Protein AF-A0A9E2UA21-F1 (afdb_monomer_lite)

Secondary structure (DSSP, 8-state):
--TTTSTTGGGS-S------HHHHHH-HHHHHHHHHHHHHHHHHHHH-HHHHHHHHHHTTS-S-HHHHHHHHHHS-GGGGTTS-HHHHHHHHHHHHHHTTS--S-HHHHHHHH---HHHHHHHHHS--

Radius of gyration: 16.32 Å; chains: 1; bounding box: 39×33×39 Å

pLDDT: mean 94.71, std 4.24, range [64.19, 98.44]

Foldseek 3Di:
DQLCPDPPNVQAAPDDDADDPVCCVVCVPVVLVVVLVVLVVLVVLAVCVLVVLVVCCVVPVDVDSPVSSVVSPRHPSVCLLPHDHLVNQQVVQVVCCVVVVDVDHSVVCCVPGDDCPSSVVSSVVDDD

Structure (mmCIF, N/CA/C/O backbone):
data_AF-A0A9E2UA21-F1
#
_entry.id   AF-A0A9E2UA21-F1
#
loop_
_atom_site.group_PDB
_atom_site.id
_atom_site.type_symbol
_atom_site.label_atom_id
_atom_site.label_alt_id
_atom_site.label_comp_id
_atom_site.label_asym_id
_atom_site.label_entity_id
_atom_site.label_seq_id
_atom_site.pdbx_PDB_ins_code
_atom_site.Cartn_x
_atom_site.Cartn_y
_atom_site.Cartn_z
_atom_site.occupancy
_atom_site.B_iso_or_equiv
_atom_site.auth_seq_id
_atom_site.auth_comp_id
_atom_site.auth_asym_id
_atom_site.auth_atom_id
_atom_site.pdbx_PDB_model_num
ATOM 1 N N . VAL A 1 1 ? -6.621 11.916 -14.815 1.00 82.88 1 VAL A N 1
ATOM 2 C CA . VAL A 1 1 ? -5.964 12.047 -13.499 1.00 82.88 1 VAL A CA 1
ATOM 3 C C . VAL A 1 1 ? -5.084 10.830 -13.315 1.00 82.88 1 VAL A C 1
ATOM 5 O O . VAL A 1 1 ? -5.614 9.726 -13.278 1.00 82.88 1 VAL A O 1
ATOM 8 N N . ASN A 1 2 ? -3.770 11.021 -13.283 1.00 86.44 2 ASN A N 1
ATOM 9 C CA . ASN A 1 2 ? -2.816 10.003 -12.867 1.00 86.44 2 ASN A CA 1
ATOM 10 C C . ASN A 1 2 ? -2.616 10.139 -11.354 1.00 86.44 2 ASN A C 1
ATOM 12 O O . ASN A 1 2 ? -1.986 11.084 -10.892 1.00 86.44 2 ASN A O 1
ATOM 16 N N . THR A 1 3 ? -3.135 9.198 -10.568 1.00 87.38 3 THR A N 1
ATOM 17 C CA . THR A 1 3 ? -3.060 9.275 -9.102 1.00 87.38 3 THR A CA 1
ATOM 18 C C . THR A 1 3 ? -1.650 9.079 -8.543 1.00 87.38 3 THR A C 1
ATOM 20 O O . THR A 1 3 ? -1.417 9.433 -7.392 1.00 87.38 3 THR A O 1
ATOM 23 N N . ALA A 1 4 ? -0.716 8.533 -9.328 1.00 86.06 4 ALA A N 1
ATOM 24 C CA . ALA A 1 4 ? 0.679 8.368 -8.929 1.00 86.06 4 ALA A CA 1
ATOM 25 C C . ALA A 1 4 ? 1.515 9.643 -9.152 1.00 86.06 4 ALA A C 1
ATOM 27 O O . ALA A 1 4 ? 2.443 9.902 -8.394 1.00 86.06 4 ALA A O 1
ATOM 28 N N . GLY A 1 5 ? 1.178 10.459 -10.159 1.00 87.81 5 GLY A N 1
ATOM 29 C CA . GLY A 1 5 ? 1.927 11.679 -10.500 1.00 87.81 5 GLY A CA 1
ATOM 30 C C . GLY A 1 5 ? 1.241 12.983 -10.086 1.00 87.81 5 GLY A C 1
ATOM 31 O O . GLY A 1 5 ? 1.885 13.902 -9.570 1.00 87.81 5 GLY A O 1
ATOM 32 N N . ASP A 1 6 ? -0.076 13.065 -10.255 1.00 91.94 6 ASP A N 1
ATOM 33 C CA . ASP A 1 6 ? -0.814 14.318 -10.131 1.00 91.94 6 ASP A CA 1
ATOM 34 C C . ASP A 1 6 ? -1.087 14.668 -8.665 1.00 91.94 6 ASP A C 1
ATOM 36 O O . ASP A 1 6 ? -1.574 13.855 -7.872 1.00 91.94 6 ASP A O 1
ATOM 40 N N . ARG A 1 7 ? -0.851 15.932 -8.303 1.00 92.56 7 ARG A N 1
ATOM 41 C CA . ARG A 1 7 ? -1.314 16.470 -7.020 1.00 92.56 7 ARG A CA 1
ATOM 42 C C . ARG A 1 7 ? -2.843 16.647 -7.032 1.00 92.56 7 ARG A C 1
ATOM 44 O O . ARG A 1 7 ? -3.396 17.023 -8.063 1.00 92.56 7 ARG A O 1
ATOM 51 N N . PRO A 1 8 ? -3.526 16.448 -5.889 1.00 92.88 8 PRO A N 1
ATOM 52 C CA . PRO A 1 8 ? -2.948 16.112 -4.584 1.00 92.88 8 PRO A CA 1
ATOM 53 C C . PRO A 1 8 ? -2.703 14.608 -4.347 1.00 92.88 8 PRO A C 1
ATOM 55 O O . PRO A 1 8 ? -2.115 14.267 -3.330 1.00 92.88 8 PRO A O 1
ATOM 58 N N . TRP A 1 9 ? -3.122 13.711 -5.247 1.00 92.56 9 TRP A N 1
ATOM 59 C CA . TRP A 1 9 ? -3.083 12.252 -5.040 1.00 92.56 9 TRP A CA 1
ATOM 60 C C . TRP A 1 9 ? -1.678 11.674 -4.853 1.00 92.56 9 TRP A C 1
ATOM 62 O O . TRP A 1 9 ? -1.497 10.817 -3.993 1.00 92.56 9 TRP A O 1
ATOM 72 N N . SER A 1 10 ? -0.680 12.193 -5.571 1.00 92.12 10 SER A N 1
ATOM 73 C CA . SER A 1 10 ? 0.716 11.729 -5.518 1.00 92.12 10 SER A CA 1
ATOM 74 C C . SER A 1 10 ? 1.439 11.972 -4.185 1.00 92.12 10 SER A C 1
ATOM 76 O O . SER A 1 10 ? 2.653 11.807 -4.089 1.00 92.12 10 SER A O 1
ATOM 78 N N . GLN A 1 11 ? 0.732 12.432 -3.152 1.00 93.12 11 GLN A N 1
ATOM 79 C CA . GLN A 1 11 ? 1.242 12.574 -1.784 1.00 93.12 11 GLN A CA 1
ATOM 80 C C . GLN A 1 11 ? 0.726 11.477 -0.843 1.00 93.12 11 GLN A C 1
ATOM 82 O O . GLN A 1 11 ? 1.060 11.474 0.339 1.00 93.12 11 GLN A O 1
ATOM 87 N N . TYR A 1 12 ? -0.092 10.556 -1.353 1.00 94.56 12 TYR A N 1
ATOM 88 C CA . TYR A 1 12 ? -0.816 9.573 -0.559 1.00 94.56 12 TYR A CA 1
ATOM 89 C C . TYR A 1 12 ? -0.569 8.161 -1.071 1.00 94.56 12 TYR A C 1
ATOM 91 O O . TYR A 1 12 ? -0.342 7.946 -2.263 1.00 94.56 12 TYR A O 1
ATOM 99 N N . TYR A 1 13 ? -0.643 7.170 -0.180 1.00 93.44 13 TYR A N 1
ATOM 100 C CA . TYR A 1 13 ? -0.497 5.780 -0.606 1.00 93.44 13 TYR A CA 1
ATOM 101 C C . TYR A 1 13 ? -1.616 5.372 -1.569 1.00 93.44 13 TYR A C 1
ATOM 103 O O . TYR A 1 13 ? -2.785 5.696 -1.358 1.00 93.44 13 TYR A O 1
ATOM 111 N N . CYS A 1 14 ? -1.262 4.605 -2.603 1.00 88.75 14 CYS A N 1
ATOM 112 C CA . CYS A 1 14 ? -2.240 4.002 -3.511 1.00 88.75 14 CYS A CA 1
ATOM 113 C C . CYS A 1 14 ? -3.030 2.863 -2.846 1.00 88.75 14 CYS A C 1
ATOM 115 O O . CYS A 1 14 ? -4.195 2.648 -3.171 1.00 88.75 14 CYS A O 1
ATOM 117 N N . CYS A 1 15 ? -2.405 2.152 -1.903 1.00 89.75 15 CYS A N 1
ATOM 118 C CA . CYS A 1 15 ? -2.957 0.984 -1.227 1.00 89.75 15 CYS A CA 1
ATOM 119 C C . CYS A 1 15 ? -2.527 0.964 0.244 1.00 89.75 15 CYS A C 1
ATOM 121 O O . CYS A 1 15 ? -1.402 1.336 0.574 1.00 89.75 15 CYS A O 1
ATOM 123 N N . MET A 1 16 ? -3.399 0.442 1.108 1.00 91.00 16 MET A N 1
ATOM 124 C CA . MET A 1 16 ? -3.127 0.199 2.527 1.00 91.00 16 MET A CA 1
ATOM 125 C C . MET A 1 16 ? -3.337 -1.279 2.861 1.00 91.00 16 MET A C 1
ATOM 127 O O . MET A 1 16 ? -4.196 -1.943 2.280 1.00 91.00 16 MET A O 1
ATOM 131 N N . LEU A 1 17 ? -2.571 -1.802 3.820 1.00 93.06 17 LEU A N 1
ATOM 132 C CA . LEU A 1 17 ? -2.763 -3.160 4.327 1.00 93.06 17 LEU A CA 1
ATOM 133 C C . LEU A 1 17 ? -3.949 -3.208 5.297 1.00 93.06 17 LEU A C 1
ATOM 135 O O . LEU A 1 17 ? -3.906 -2.612 6.371 1.00 93.06 17 LEU A O 1
ATOM 139 N N . GLY A 1 18 ? -4.982 -3.964 4.930 1.00 94.75 18 GLY A N 1
ATOM 140 C CA . GLY A 1 18 ? -6.083 -4.322 5.822 1.00 94.75 18 GLY A CA 1
ATOM 141 C C . GLY A 1 18 ? -5.806 -5.628 6.567 1.00 94.75 18 GLY A C 1
ATOM 142 O O . GLY A 1 18 ? -5.215 -6.558 6.017 1.00 94.75 18 GLY A O 1
ATOM 143 N N . GLY A 1 19 ? -6.262 -5.724 7.816 1.00 94.31 19 GLY A N 1
ATOM 144 C CA . GLY A 1 19 ? -6.159 -6.937 8.627 1.00 94.31 19 GLY A CA 1
ATOM 145 C C . GLY A 1 19 ? -7.408 -7.155 9.472 1.00 94.31 19 GLY A C 1
ATOM 146 O O . GLY A 1 19 ? -8.011 -6.202 9.959 1.00 94.31 19 GLY A O 1
ATOM 147 N N . ASN A 1 20 ? -7.807 -8.416 9.666 1.00 96.38 20 ASN A N 1
ATOM 148 C CA . ASN A 1 20 ? -8.935 -8.726 10.540 1.00 96.38 20 ASN A CA 1
ATOM 149 C C . ASN A 1 20 ? -8.574 -8.373 12.001 1.00 96.38 20 ASN A C 1
ATOM 151 O O . ASN A 1 20 ? -7.587 -8.904 12.520 1.00 96.38 20 ASN A O 1
ATOM 155 N N . PRO A 1 21 ? -9.369 -7.546 12.702 1.00 95.50 21 PRO A N 1
ATOM 156 C CA . PRO A 1 21 ? -9.006 -7.051 14.030 1.00 95.50 21 PRO A CA 1
ATOM 157 C C . PRO A 1 21 ? -8.917 -8.162 15.087 1.00 95.50 21 PRO A C 1
ATOM 159 O O . PRO A 1 21 ? -8.116 -8.068 16.018 1.00 95.50 21 PRO A O 1
ATOM 162 N N . VAL A 1 22 ? -9.693 -9.243 14.946 1.00 97.44 22 VAL A N 1
ATOM 163 C CA . VAL A 1 22 ? -9.606 -10.417 15.830 1.00 97.44 22 VAL A CA 1
ATOM 164 C C . VAL A 1 22 ? -8.276 -11.136 15.620 1.00 97.44 22 VAL A C 1
ATOM 166 O O . VAL A 1 22 ? -7.600 -11.473 16.592 1.00 97.44 22 VAL A O 1
ATOM 169 N N . TYR A 1 23 ? -7.866 -11.323 14.363 1.00 97.38 23 TYR A N 1
ATOM 170 C CA . TYR A 1 23 ? -6.589 -11.955 14.034 1.00 97.38 23 TYR A CA 1
ATOM 171 C C . TYR A 1 23 ? -5.403 -11.122 14.527 1.00 97.38 23 TYR A C 1
ATOM 173 O O . TYR A 1 23 ? -4.520 -11.656 15.196 1.00 97.38 23 TYR A O 1
ATOM 181 N N . VAL A 1 24 ? -5.407 -9.815 14.250 1.00 97.31 24 VAL A N 1
ATOM 182 C CA . VAL A 1 24 ? -4.318 -8.899 14.624 1.00 97.31 24 VAL A CA 1
ATOM 183 C C . VAL A 1 24 ? -4.090 -8.895 16.137 1.00 97.31 24 VAL A C 1
ATOM 185 O O . VAL A 1 24 ? -2.948 -8.988 16.587 1.00 97.31 24 VAL A O 1
ATOM 188 N N . ARG A 1 25 ? -5.169 -8.868 16.933 1.00 96.19 25 ARG A N 1
ATOM 189 C CA . ARG A 1 25 ? -5.081 -8.948 18.400 1.00 96.19 25 ARG A CA 1
ATOM 190 C C . ARG A 1 25 ? -4.587 -10.305 18.893 1.00 96.19 25 ARG A C 1
ATOM 192 O O . ARG A 1 25 ? -3.803 -10.351 19.835 1.00 96.19 25 ARG A O 1
ATOM 199 N N . LYS A 1 26 ? -5.040 -11.401 18.278 1.00 98.44 26 LYS A N 1
ATOM 200 C CA . LYS A 1 26 ? -4.678 -12.764 18.696 1.00 98.44 26 LYS A CA 1
ATOM 201 C C . LYS A 1 26 ? -3.244 -13.141 18.305 1.00 98.44 26 LYS A C 1
ATOM 203 O O . LYS A 1 26 ? -2.595 -13.884 19.034 1.00 98.44 26 LYS A O 1
ATOM 208 N N . TYR A 1 27 ? -2.743 -12.628 17.179 1.00 98.25 27 TYR A N 1
ATOM 209 C CA . TYR A 1 27 ? -1.447 -13.003 16.605 1.00 98.25 27 TYR A CA 1
ATOM 210 C C . TYR A 1 27 ? -0.587 -11.781 16.221 1.00 98.25 27 TYR A C 1
ATOM 212 O O . TYR A 1 27 ? -0.227 -11.610 15.049 1.00 98.25 27 TYR A O 1
ATOM 220 N N . PRO A 1 28 ? -0.189 -10.930 17.186 1.00 97.31 28 PRO A N 1
ATOM 221 C CA . PRO A 1 28 ? 0.527 -9.685 16.898 1.00 97.31 28 PRO A CA 1
ATOM 222 C C . PRO A 1 28 ? 1.918 -9.916 16.283 1.00 97.31 28 PRO A C 1
ATOM 224 O O . PRO A 1 28 ? 2.316 -9.216 15.354 1.00 97.31 28 PRO A O 1
ATOM 227 N N . VAL A 1 29 ? 2.649 -10.946 16.729 1.00 98.00 29 VAL A N 1
ATOM 228 C CA . VAL A 1 29 ? 3.980 -11.274 16.181 1.00 98.00 29 VAL A CA 1
ATOM 229 C C . VAL A 1 29 ? 3.883 -11.748 14.729 1.00 98.00 29 VAL A C 1
ATOM 231 O O . VAL A 1 29 ? 4.675 -11.323 13.886 1.00 98.00 29 VAL A O 1
ATOM 234 N N . ALA A 1 30 ? 2.904 -12.603 14.417 1.00 98.25 30 ALA A N 1
ATOM 235 C CA . ALA A 1 30 ? 2.673 -13.068 13.050 1.00 98.25 30 ALA A CA 1
ATOM 236 C C . ALA A 1 30 ? 2.247 -11.907 12.140 1.00 98.25 30 ALA A C 1
ATOM 238 O O . ALA A 1 30 ? 2.788 -11.760 11.047 1.00 98.25 30 ALA A O 1
ATOM 239 N N . THR A 1 31 ? 1.366 -11.032 12.636 1.00 97.94 31 THR A N 1
ATOM 240 C CA . THR A 1 31 ? 0.933 -9.814 11.937 1.00 97.94 31 THR A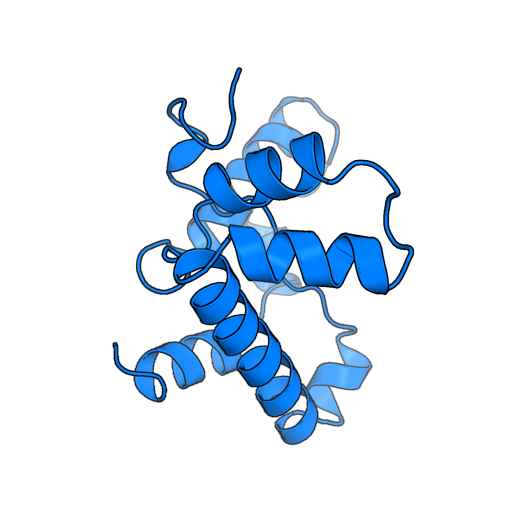 CA 1
ATOM 241 C C . THR A 1 31 ? 2.124 -8.924 11.580 1.00 97.94 31 THR A C 1
ATOM 243 O O . THR A 1 31 ? 2.300 -8.570 10.415 1.00 97.94 31 THR A O 1
ATOM 246 N N . LYS A 1 32 ? 3.007 -8.626 12.545 1.00 98.00 32 LYS A N 1
ATOM 247 C CA . LYS A 1 32 ? 4.213 -7.822 12.294 1.00 98.00 32 LYS A CA 1
ATOM 248 C C . LYS A 1 32 ? 5.149 -8.477 11.278 1.00 98.00 32 LYS A C 1
ATOM 250 O O . LYS A 1 32 ? 5.704 -7.790 10.424 1.00 98.00 32 LYS A O 1
ATOM 255 N N . ARG A 1 33 ? 5.332 -9.801 11.345 1.00 98.12 33 ARG A N 1
ATOM 256 C CA . ARG A 1 33 ? 6.162 -10.548 10.382 1.00 98.12 33 ARG A CA 1
ATOM 257 C C . ARG A 1 33 ? 5.589 -10.485 8.966 1.00 98.12 33 ARG A C 1
ATOM 259 O O . ARG A 1 33 ? 6.357 -10.270 8.032 1.00 98.12 33 ARG A O 1
ATOM 266 N N . ALA A 1 34 ? 4.273 -10.625 8.817 1.00 97.94 34 ALA A N 1
ATOM 267 C CA . ALA A 1 34 ? 3.599 -10.492 7.529 1.00 97.94 34 ALA A CA 1
ATOM 268 C C . ALA A 1 34 ? 3.755 -9.072 6.967 1.00 97.94 34 ALA A C 1
ATOM 270 O O . ALA A 1 34 ? 4.207 -8.912 5.835 1.00 97.94 34 ALA A O 1
ATOM 271 N N . LEU A 1 35 ? 3.491 -8.044 7.782 1.00 97.31 35 LEU A N 1
ATOM 272 C CA . LEU A 1 35 ? 3.680 -6.649 7.382 1.00 97.31 35 LEU A CA 1
ATOM 273 C C . LEU A 1 35 ? 5.132 -6.376 6.958 1.00 97.31 35 LEU A C 1
ATOM 275 O O . LEU A 1 35 ? 5.363 -5.818 5.891 1.00 97.31 35 LEU A O 1
ATOM 279 N N . ARG A 1 36 ? 6.120 -6.847 7.730 1.00 97.56 36 ARG A N 1
ATOM 280 C CA . ARG A 1 36 ? 7.546 -6.743 7.377 1.00 97.56 36 ARG A CA 1
ATOM 281 C C . ARG A 1 36 ? 7.848 -7.367 6.015 1.00 97.56 36 ARG A C 1
ATOM 283 O O . ARG A 1 36 ? 8.623 -6.795 5.255 1.00 97.56 36 ARG A O 1
ATOM 290 N N . ALA A 1 37 ? 7.292 -8.542 5.723 1.00 97.75 37 ALA A N 1
ATOM 291 C CA . ALA A 1 37 ? 7.511 -9.213 4.446 1.00 97.75 37 ALA A CA 1
ATOM 292 C C . ALA A 1 37 ? 6.956 -8.388 3.276 1.00 97.75 37 ALA A C 1
ATOM 294 O O . ALA A 1 37 ? 7.644 -8.246 2.268 1.00 97.75 37 ALA A O 1
ATOM 295 N N . VAL A 1 38 ? 5.770 -7.788 3.435 1.00 96.75 38 VAL A N 1
ATOM 296 C CA . VAL A 1 38 ? 5.191 -6.912 2.407 1.00 96.75 38 VAL A CA 1
ATOM 297 C C . VAL A 1 38 ? 6.045 -5.663 2.192 1.00 96.75 38 VAL A C 1
ATOM 299 O O . VAL A 1 38 ? 6.373 -5.367 1.052 1.00 96.75 38 VAL A O 1
ATOM 302 N N . LEU A 1 39 ? 6.487 -4.984 3.254 1.00 95.81 39 LEU A N 1
ATOM 303 C CA . LEU A 1 39 ? 7.330 -3.782 3.128 1.00 95.81 39 LEU A CA 1
ATOM 304 C C . LEU A 1 39 ? 8.698 -4.073 2.487 1.00 95.81 39 LEU A C 1
ATOM 306 O O . LEU A 1 39 ? 9.236 -3.270 1.734 1.00 95.81 39 LEU A O 1
ATOM 310 N N . LYS A 1 40 ? 9.266 -5.260 2.719 1.00 95.56 40 LYS A N 1
ATOM 311 C CA . LYS A 1 40 ? 10.466 -5.686 1.981 1.00 95.56 40 LYS A CA 1
ATOM 312 C C . LYS A 1 40 ? 10.171 -5.984 0.512 1.00 95.56 40 LYS A C 1
ATOM 314 O O . LYS A 1 40 ? 11.020 -5.750 -0.341 1.00 95.56 40 LYS A O 1
ATOM 319 N N . ALA A 1 41 ? 8.988 -6.514 0.210 1.00 94.62 41 ALA A N 1
ATOM 320 C CA . ALA A 1 41 ? 8.572 -6.737 -1.168 1.00 94.62 41 ALA A CA 1
ATOM 321 C C . ALA A 1 41 ? 8.348 -5.409 -1.909 1.00 94.62 41 ALA A C 1
ATOM 323 O O . ALA A 1 41 ? 8.702 -5.324 -3.079 1.00 94.62 41 ALA A O 1
ATOM 324 N N . THR A 1 42 ? 7.840 -4.366 -1.241 1.00 94.81 42 THR A N 1
ATOM 325 C CA . THR A 1 42 ? 7.738 -3.027 -1.844 1.00 94.81 42 THR A CA 1
ATOM 326 C C . THR A 1 42 ? 9.119 -2.455 -2.162 1.00 94.81 42 THR A C 1
ATOM 328 O O . THR A 1 42 ? 9.322 -1.986 -3.278 1.00 94.81 42 THR A O 1
ATOM 331 N N . ASP A 1 43 ? 10.098 -2.595 -1.258 1.00 94.06 43 ASP A N 1
ATOM 332 C CA . ASP A 1 43 ? 11.489 -2.187 -1.529 1.00 94.06 43 ASP A CA 1
ATOM 333 C C . ASP A 1 43 ? 12.075 -2.941 -2.752 1.00 94.06 43 ASP A C 1
ATOM 335 O O . ASP A 1 43 ? 12.759 -2.351 -3.592 1.00 94.06 43 ASP A O 1
ATOM 339 N N . LEU A 1 44 ? 11.758 -4.235 -2.914 1.00 93.19 44 LEU A N 1
ATOM 340 C CA . LEU A 1 44 ? 12.166 -5.019 -4.089 1.00 93.19 44 LEU A CA 1
ATOM 341 C C . LEU A 1 44 ? 11.507 -4.518 -5.383 1.00 93.19 44 LEU A C 1
ATOM 343 O O . LEU A 1 44 ? 12.191 -4.402 -6.399 1.00 93.19 44 LEU A O 1
ATOM 347 N N . CYS A 1 45 ? 10.203 -4.224 -5.353 1.00 95.38 45 CYS A N 1
ATOM 348 C CA . CYS A 1 45 ? 9.483 -3.679 -6.506 1.00 95.38 45 CYS A CA 1
ATOM 349 C C . CYS A 1 45 ? 10.066 -2.336 -6.953 1.00 95.38 45 CYS A C 1
ATOM 351 O O . CYS A 1 45 ? 10.205 -2.123 -8.151 1.00 95.38 45 CYS A O 1
ATOM 353 N N . ALA A 1 46 ? 10.443 -1.470 -6.007 1.00 94.62 46 ALA A N 1
ATOM 354 C CA . ALA A 1 46 ? 11.079 -0.190 -6.310 1.00 94.62 46 ALA A CA 1
ATOM 355 C C . ALA A 1 46 ? 12.486 -0.352 -6.913 1.00 94.62 46 ALA A C 1
ATOM 357 O O . ALA A 1 46 ? 12.880 0.425 -7.778 1.00 94.62 46 ALA A O 1
ATOM 358 N N . THR A 1 47 ? 13.244 -1.362 -6.473 1.00 95.81 47 THR A N 1
ATOM 359 C CA . THR A 1 47 ? 14.637 -1.563 -6.910 1.00 95.81 47 THR A CA 1
ATOM 360 C C . THR A 1 47 ? 14.739 -2.205 -8.296 1.00 95.81 47 THR A C 1
ATOM 362 O O . THR A 1 47 ? 15.605 -1.833 -9.082 1.00 95.81 47 THR A O 1
ATOM 365 N N . ASP A 1 48 ? 13.875 -3.178 -8.607 1.00 96.75 48 ASP A N 1
ATOM 366 C CA . ASP A 1 48 ? 13.859 -3.861 -9.909 1.00 96.75 48 ASP A CA 1
ATOM 367 C C . ASP A 1 48 ? 12.415 -4.122 -10.390 1.00 96.75 48 ASP A C 1
ATOM 369 O O . ASP A 1 48 ? 11.905 -5.253 -10.306 1.00 96.75 48 ASP A O 1
ATOM 373 N N . PRO A 1 49 ? 11.741 -3.083 -10.926 1.00 97.00 49 PRO A N 1
ATOM 374 C CA . PRO A 1 49 ? 10.386 -3.200 -11.465 1.00 97.00 49 PRO A CA 1
ATOM 375 C C . PRO A 1 49 ? 10.274 -4.253 -12.573 1.00 97.00 49 PRO A C 1
ATOM 377 O O . PRO A 1 49 ? 9.265 -4.949 -12.681 1.00 97.00 49 PRO A O 1
ATOM 380 N N . ALA A 1 50 ? 11.327 -4.432 -13.378 1.00 97.75 50 ALA A N 1
ATOM 381 C CA . ALA A 1 50 ? 11.341 -5.383 -14.484 1.00 97.75 50 ALA A CA 1
ATOM 382 C C . ALA A 1 50 ? 11.330 -6.836 -14.006 1.00 97.75 50 ALA A C 1
ATOM 384 O O . ALA A 1 50 ? 10.592 -7.657 -14.562 1.00 97.75 50 ALA A O 1
ATOM 385 N N . ALA A 1 51 ? 12.109 -7.171 -12.975 1.00 97.25 51 ALA A N 1
ATOM 386 C CA . ALA A 1 51 ? 12.071 -8.500 -12.378 1.00 97.25 51 ALA A CA 1
ATOM 387 C C . ALA A 1 51 ? 10.795 -8.736 -11.570 1.00 97.25 51 ALA A C 1
ATOM 389 O O . ALA A 1 51 ? 10.289 -9.860 -11.564 1.00 97.25 51 ALA A O 1
ATOM 390 N N . ALA A 1 52 ? 10.259 -7.715 -10.899 1.00 97.25 52 ALA A N 1
ATOM 391 C CA . ALA A 1 52 ? 8.951 -7.814 -10.259 1.00 97.25 52 ALA A CA 1
ATOM 392 C C . ALA A 1 52 ? 7.847 -8.100 -11.298 1.00 97.25 52 ALA A C 1
ATOM 394 O O . ALA A 1 52 ? 7.059 -9.024 -11.102 1.00 97.25 52 ALA A O 1
ATOM 395 N N . ALA A 1 53 ? 7.861 -7.419 -12.448 1.00 97.88 53 ALA A N 1
ATOM 396 C CA . ALA A 1 53 ? 6.899 -7.629 -13.530 1.00 97.88 53 ALA A CA 1
ATOM 397 C C . ALA A 1 53 ? 6.994 -9.038 -14.122 1.00 97.88 53 ALA A C 1
ATOM 399 O O . ALA A 1 53 ? 5.972 -9.696 -14.311 1.00 97.88 53 ALA A O 1
ATOM 400 N N . ARG A 1 54 ? 8.217 -9.543 -14.344 1.00 97.88 54 ARG A N 1
ATOM 401 C CA . ARG A 1 54 ? 8.430 -10.924 -14.810 1.00 97.88 54 ARG A CA 1
ATOM 402 C C . ARG A 1 54 ? 7.828 -11.925 -13.829 1.00 97.88 54 ARG A C 1
ATOM 404 O O . ARG A 1 54 ? 7.038 -12.765 -14.234 1.00 97.88 54 ARG A O 1
ATOM 411 N N . ARG A 1 55 ? 8.082 -11.760 -12.524 1.00 96.81 55 ARG A N 1
ATOM 412 C CA . ARG A 1 55 ? 7.507 -12.634 -11.485 1.00 96.81 55 ARG A CA 1
ATOM 413 C C . ARG A 1 55 ? 5.978 -12.625 -11.460 1.00 96.81 55 ARG A C 1
ATOM 415 O O . ARG A 1 55 ? 5.390 -13.650 -11.130 1.00 96.81 55 ARG A O 1
ATOM 422 N N . ILE A 1 56 ? 5.337 -11.496 -11.766 1.00 96.38 56 ILE A N 1
ATOM 423 C CA . ILE A 1 56 ? 3.872 -11.414 -11.869 1.00 96.38 56 ILE A CA 1
ATOM 424 C C . ILE A 1 56 ? 3.373 -12.272 -13.044 1.00 96.38 56 ILE A C 1
ATOM 426 O O . ILE A 1 56 ? 2.418 -13.034 -12.876 1.00 96.38 56 ILE A O 1
ATOM 430 N N . VAL A 1 57 ? 4.035 -12.186 -14.201 1.00 97.69 57 VAL A N 1
ATOM 431 C CA . VAL A 1 57 ? 3.684 -12.959 -15.405 1.00 97.69 57 VAL A CA 1
ATOM 432 C C . VAL A 1 57 ? 3.968 -14.448 -15.222 1.00 97.69 57 VAL A C 1
ATOM 434 O O . VAL A 1 57 ? 3.086 -15.266 -15.469 1.00 97.69 57 VAL A O 1
ATOM 437 N N . ASP A 1 58 ? 5.142 -14.805 -14.701 1.00 98.00 58 ASP A N 1
ATOM 438 C CA . ASP A 1 58 ? 5.557 -16.197 -14.482 1.00 98.00 58 ASP A CA 1
ATOM 439 C C . ASP A 1 58 ? 4.621 -16.939 -13.517 1.00 98.00 58 ASP A C 1
ATOM 441 O O . ASP A 1 58 ? 4.434 -18.150 -13.616 1.00 98.00 58 ASP A O 1
ATOM 445 N N . ARG A 1 59 ? 4.007 -16.214 -12.572 1.00 96.94 59 ARG A N 1
ATOM 446 C CA . ARG A 1 59 ? 3.005 -16.767 -11.648 1.00 96.94 59 ARG A CA 1
ATOM 447 C C . ARG A 1 59 ? 1.580 -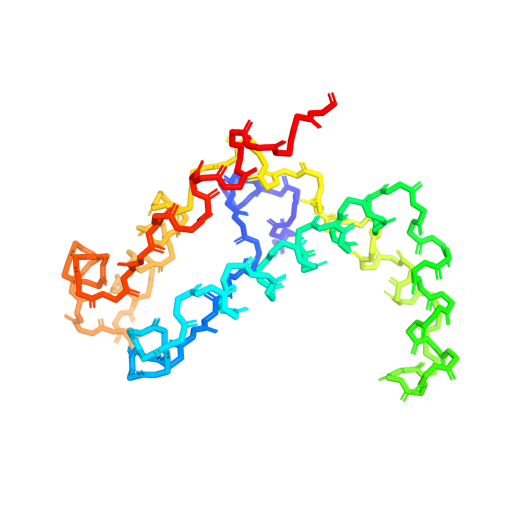16.770 -12.203 1.00 96.94 59 ARG A C 1
ATOM 449 O O . ARG A 1 59 ? 0.668 -17.181 -11.491 1.00 96.94 59 ARG A O 1
ATOM 456 N N . GLY A 1 60 ? 1.376 -16.320 -13.438 1.00 97.56 60 GLY A N 1
ATOM 457 C CA . GLY A 1 60 ? 0.081 -16.350 -14.113 1.00 97.56 60 GLY A CA 1
ATOM 458 C C . GLY A 1 60 ? -0.923 -15.304 -13.625 1.00 97.56 60 GLY A C 1
ATOM 459 O O . GLY A 1 60 ? -2.108 -15.440 -13.914 1.00 97.56 60 GLY A O 1
ATOM 460 N N . PHE A 1 61 ? -0.492 -14.257 -12.908 1.00 96.38 61 PHE A N 1
ATOM 461 C CA . PHE A 1 61 ? -1.406 -13.189 -12.473 1.00 96.38 61 PHE A CA 1
ATOM 462 C C . PHE A 1 61 ? -1.912 -12.342 -13.645 1.00 96.38 61 PHE A C 1
ATOM 464 O O . PHE A 1 61 ? -3.027 -11.828 -13.611 1.00 96.38 61 PHE A O 1
ATOM 471 N N . THR A 1 62 ? -1.091 -12.180 -14.681 1.00 96.81 62 THR A N 1
ATOM 472 C CA . THR A 1 62 ? -1.473 -11.546 -15.944 1.00 96.81 62 THR A CA 1
ATOM 473 C C . THR A 1 62 ? -0.540 -12.019 -17.058 1.00 96.81 62 THR A C 1
ATOM 475 O O . THR A 1 62 ? 0.646 -12.218 -16.801 1.00 96.81 62 THR A O 1
ATOM 478 N N . PRO A 1 63 ? -1.019 -12.167 -18.305 1.00 97.00 63 PRO A N 1
ATOM 479 C CA . PRO A 1 63 ? -0.147 -12.414 -19.452 1.00 97.00 63 PRO A CA 1
ATOM 480 C C . PRO A 1 63 ? 0.541 -11.136 -19.976 1.00 97.00 63 PRO A C 1
ATOM 482 O O . PRO A 1 63 ? 1.392 -11.212 -20.858 1.00 97.00 63 PRO A O 1
ATOM 485 N N . ARG A 1 64 ? 0.165 -9.945 -19.482 1.00 97.81 64 ARG A N 1
ATOM 486 C CA . ARG A 1 64 ? 0.605 -8.639 -20.009 1.00 97.81 64 ARG A CA 1
ATOM 487 C C . ARG A 1 64 ? 1.830 -8.103 -19.270 1.00 97.81 64 ARG A C 1
ATOM 489 O O . ARG A 1 64 ? 1.700 -7.333 -18.318 1.00 97.81 64 ARG A O 1
ATOM 496 N N . TYR A 1 65 ? 3.019 -8.503 -19.723 1.00 98.00 65 TYR A N 1
ATOM 497 C CA . TYR A 1 65 ? 4.290 -8.023 -19.166 1.00 98.00 65 TYR A CA 1
ATOM 498 C C . TYR A 1 65 ? 4.448 -6.502 -19.266 1.00 98.00 65 TYR A C 1
ATOM 500 O O . TYR A 1 65 ? 4.876 -5.865 -18.309 1.00 98.00 65 TYR A O 1
ATOM 508 N N . ASP A 1 66 ? 4.070 -5.927 -20.405 1.00 97.88 66 ASP A N 1
ATOM 509 C CA . ASP A 1 66 ? 4.145 -4.496 -20.689 1.00 97.88 66 ASP A CA 1
ATOM 510 C C . ASP A 1 66 ? 3.374 -3.666 -19.654 1.00 97.88 66 ASP A C 1
ATOM 512 O O . ASP A 1 66 ? 3.931 -2.748 -19.053 1.00 97.88 66 ASP A O 1
ATOM 516 N N . TYR A 1 67 ? 2.131 -4.051 -19.358 1.00 96.44 67 TYR A N 1
ATOM 517 C CA . TYR A 1 67 ? 1.321 -3.372 -18.345 1.00 96.44 67 TYR A CA 1
ATOM 518 C C . TYR A 1 67 ? 1.781 -3.647 -16.914 1.00 96.44 67 TYR A C 1
ATOM 520 O O . TYR A 1 67 ? 1.707 -2.751 -16.070 1.00 96.44 67 TYR A O 1
ATOM 528 N N . ALA A 1 68 ? 2.285 -4.850 -16.624 1.00 96.81 68 ALA A N 1
ATOM 529 C CA . ALA A 1 68 ? 2.866 -5.144 -15.317 1.00 96.81 68 ALA A CA 1
ATOM 530 C C . ALA A 1 68 ? 4.104 -4.273 -15.054 1.00 96.81 68 ALA A C 1
ATOM 532 O O . ALA A 1 68 ? 4.224 -3.686 -13.979 1.00 96.81 68 ALA A O 1
ATOM 533 N N . LEU A 1 69 ? 4.988 -4.143 -16.048 1.00 97.62 69 LEU A N 1
ATOM 534 C CA . LEU A 1 69 ? 6.173 -3.296 -15.969 1.00 97.62 69 LEU A CA 1
ATOM 535 C C . LEU A 1 69 ? 5.795 -1.827 -15.817 1.00 97.62 69 LEU A C 1
ATOM 537 O O . LEU A 1 69 ? 6.328 -1.168 -14.926 1.00 97.62 69 LEU A O 1
ATOM 541 N N . GLN A 1 70 ? 4.862 -1.330 -16.632 1.00 95.00 70 GLN A N 1
ATOM 542 C CA . GLN A 1 70 ? 4.384 0.045 -16.520 1.00 95.00 70 GLN A CA 1
ATOM 543 C C . GLN A 1 70 ? 3.875 0.327 -15.102 1.00 95.00 70 GLN A C 1
ATOM 545 O O . GLN A 1 70 ? 4.353 1.245 -14.444 1.00 95.00 70 GLN A O 1
ATOM 550 N N . THR A 1 71 ? 2.982 -0.524 -14.592 1.00 92.69 71 THR A N 1
ATOM 551 C CA . THR A 1 71 ? 2.405 -0.370 -13.248 1.00 92.69 71 THR A CA 1
ATOM 552 C C . THR A 1 71 ? 3.484 -0.346 -12.167 1.00 92.69 71 THR A C 1
ATOM 554 O O . THR A 1 71 ? 3.496 0.542 -11.320 1.00 92.69 71 THR A O 1
ATOM 557 N N . LEU A 1 72 ? 4.415 -1.302 -12.196 1.00 94.56 72 LEU A N 1
ATOM 558 C CA . LEU A 1 72 ? 5.480 -1.396 -11.195 1.00 94.56 72 LEU A CA 1
ATOM 559 C C . LEU A 1 72 ? 6.503 -0.257 -11.290 1.00 94.56 72 LEU A C 1
ATOM 561 O O . LEU A 1 72 ? 7.174 0.020 -10.301 1.00 94.56 72 LEU A O 1
ATOM 565 N N . SER A 1 73 ? 6.616 0.387 -12.453 1.00 93.75 73 SER A N 1
ATOM 566 C CA . SER A 1 73 ? 7.489 1.548 -12.661 1.00 93.75 73 SER A CA 1
ATOM 567 C C . SER A 1 73 ? 6.834 2.859 -12.222 1.00 93.75 73 SER A C 1
ATOM 569 O O . SER A 1 73 ? 7.527 3.778 -11.799 1.00 93.75 73 SER A O 1
ATOM 571 N N . GLU A 1 74 ? 5.509 2.963 -12.337 1.00 91.31 74 GLU A N 1
ATOM 572 C CA . GLU A 1 74 ? 4.766 4.185 -12.013 1.00 91.31 74 GLU A CA 1
ATOM 573 C C . GLU A 1 74 ? 4.340 4.253 -10.538 1.00 91.31 74 GLU A C 1
ATOM 575 O O . GLU A 1 74 ? 4.253 5.341 -9.967 1.00 91.31 74 GLU A O 1
ATOM 580 N N . VAL A 1 75 ? 4.079 3.111 -9.891 1.00 90.38 75 VAL A N 1
ATOM 581 C CA . VAL A 1 75 ? 3.701 3.074 -8.471 1.00 90.38 75 VAL A CA 1
ATOM 582 C C . VAL A 1 75 ? 4.911 3.377 -7.585 1.00 90.38 75 VAL A C 1
ATOM 584 O O . VAL A 1 75 ? 5.926 2.686 -7.626 1.00 90.38 75 VAL A O 1
ATOM 587 N N . SER A 1 76 ? 4.776 4.372 -6.707 1.00 90.50 76 SER A N 1
ATOM 588 C CA . SER A 1 76 ? 5.843 4.822 -5.803 1.00 90.50 76 SER A CA 1
ATOM 589 C C . SER A 1 76 ? 6.018 3.894 -4.585 1.00 90.50 76 SER A C 1
ATOM 591 O O . SER A 1 76 ? 5.679 4.235 -3.450 1.00 90.50 76 SER A O 1
ATOM 593 N N . TYR A 1 77 ? 6.518 2.677 -4.821 1.00 91.56 77 TYR A N 1
ATOM 594 C CA . TYR A 1 77 ? 6.731 1.654 -3.786 1.00 91.56 77 TYR A CA 1
ATOM 595 C C . TYR A 1 77 ? 7.801 2.019 -2.743 1.00 91.56 77 TYR A C 1
ATOM 597 O O . TYR A 1 77 ? 7.793 1.464 -1.644 1.00 91.56 77 TYR A O 1
ATOM 605 N N . ASP A 1 78 ? 8.695 2.954 -3.059 1.00 89.06 78 ASP A N 1
ATOM 606 C CA . ASP A 1 78 ? 9.759 3.450 -2.180 1.00 89.06 78 ASP A CA 1
ATOM 607 C C . ASP A 1 78 ? 9.244 4.410 -1.091 1.00 89.06 78 ASP A C 1
ATOM 609 O O . ASP A 1 78 ? 9.911 4.609 -0.080 1.00 89.06 78 ASP A O 1
ATOM 613 N N . LYS A 1 79 ? 8.023 4.945 -1.235 1.00 91.75 79 LYS A N 1
ATOM 614 C CA . LYS A 1 79 ? 7.481 6.026 -0.385 1.00 91.75 79 LYS A CA 1
ATOM 615 C C . LYS A 1 79 ? 6.876 5.586 0.938 1.00 91.75 79 LYS A C 1
ATOM 617 O O . LYS A 1 79 ? 6.380 6.413 1.710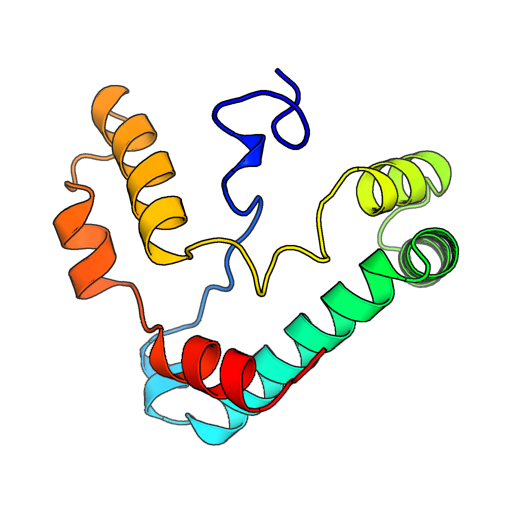 1.00 91.75 79 LYS A O 1
ATOM 622 N N . TRP A 1 80 ? 6.898 4.290 1.249 1.00 92.25 80 TRP A N 1
ATOM 623 C CA . TRP A 1 80 ? 6.302 3.779 2.487 1.00 92.25 80 TRP A CA 1
ATOM 624 C C . TRP A 1 80 ? 6.971 4.329 3.751 1.00 92.25 80 TRP A C 1
ATOM 626 O O . TRP A 1 80 ? 6.324 4.377 4.794 1.00 92.25 80 TRP A O 1
ATOM 636 N N . ARG A 1 81 ? 8.214 4.820 3.673 1.00 91.38 81 ARG A N 1
ATOM 637 C CA . ARG A 1 81 ? 8.880 5.505 4.790 1.00 91.38 81 ARG A CA 1
ATOM 638 C C . ARG A 1 81 ? 8.481 6.980 4.881 1.00 91.38 81 ARG A C 1
ATOM 640 O O . ARG A 1 81 ? 8.204 7.436 5.992 1.00 91.38 81 ARG A O 1
ATOM 647 N N . GLU A 1 82 ? 8.380 7.671 3.747 1.00 91.62 82 GLU A N 1
ATOM 648 C CA . GLU A 1 82 ? 8.107 9.113 3.680 1.00 91.62 82 GLU A CA 1
ATOM 649 C C . GLU A 1 82 ? 6.660 9.522 3.977 1.00 91.62 82 GLU A C 1
ATOM 651 O O . GLU A 1 82 ? 6.458 10.467 4.736 1.00 91.62 82 GLU A O 1
ATOM 656 N N . TYR A 1 83 ? 5.654 8.863 3.393 1.00 93.38 83 TYR A N 1
ATOM 657 C CA . TYR A 1 83 ? 4.275 9.340 3.553 1.00 93.38 83 TYR A CA 1
ATOM 658 C C . TYR A 1 83 ? 3.696 9.048 4.949 1.00 93.38 83 TYR A C 1
ATOM 660 O O . TYR A 1 83 ? 4.144 8.157 5.689 1.00 93.38 83 TYR A O 1
ATOM 668 N N . ASP A 1 84 ? 2.660 9.816 5.290 1.00 95.06 84 ASP A N 1
ATOM 669 C CA . ASP A 1 84 ? 1.855 9.631 6.492 1.00 95.06 84 ASP A CA 1
ATOM 670 C C . ASP A 1 84 ? 0.650 8.710 6.185 1.00 95.06 84 ASP A C 1
ATOM 672 O O . ASP A 1 84 ? -0.214 9.052 5.361 1.00 95.06 84 ASP A O 1
ATOM 676 N N . PRO A 1 85 ? 0.567 7.522 6.816 1.00 95.12 85 PRO A N 1
ATOM 677 C CA . PRO A 1 85 ? -0.546 6.603 6.600 1.00 95.12 85 PRO A CA 1
ATOM 678 C C . PRO A 1 85 ? -1.871 7.129 7.160 1.00 95.12 85 PRO A C 1
ATOM 680 O O . PRO A 1 85 ? -2.928 6.841 6.597 1.00 95.12 85 PRO A O 1
ATOM 683 N N . GLU A 1 86 ? -1.841 7.911 8.238 1.00 96.06 86 GLU A N 1
ATOM 684 C CA . GLU A 1 86 ? -3.044 8.494 8.816 1.00 96.06 86 GLU A CA 1
ATOM 685 C C . GLU A 1 86 ? -3.578 9.621 7.933 1.00 96.06 86 GLU A C 1
ATOM 687 O O . GLU A 1 86 ? -4.784 9.681 7.680 1.00 96.06 86 GLU A O 1
ATOM 692 N N . ASP A 1 87 ? -2.691 10.469 7.402 1.00 96.38 87 ASP A N 1
ATOM 693 C CA . ASP A 1 87 ? -3.116 11.516 6.471 1.00 96.38 87 ASP A CA 1
ATOM 694 C C . ASP A 1 87 ? -3.657 10.935 5.161 1.00 96.38 87 ASP A C 1
ATOM 696 O O . ASP A 1 87 ? -4.662 11.416 4.639 1.00 96.38 87 ASP A O 1
ATOM 700 N N . THR A 1 88 ? -3.095 9.814 4.695 1.00 95.56 88 THR A N 1
ATOM 701 C CA . THR A 1 88 ? -3.672 9.037 3.586 1.00 95.56 88 THR A CA 1
ATOM 702 C C . THR A 1 88 ? -5.105 8.596 3.883 1.00 95.56 88 THR A C 1
ATOM 704 O O . THR A 1 88 ? -6.005 8.817 3.066 1.00 95.56 88 THR A O 1
ATOM 707 N N . MET A 1 89 ? -5.353 8.009 5.059 1.00 96.56 89 MET A N 1
ATOM 708 C CA . MET A 1 89 ? -6.705 7.597 5.451 1.00 96.56 89 MET A CA 1
ATOM 709 C C . MET A 1 89 ? -7.660 8.792 5.525 1.00 96.56 89 MET A C 1
ATOM 711 O O . MET A 1 89 ? -8.789 8.705 5.041 1.00 96.56 89 MET A O 1
ATOM 715 N N . ARG A 1 90 ? -7.205 9.925 6.073 1.00 96.75 90 ARG A N 1
ATOM 716 C CA . ARG A 1 90 ? -7.984 11.167 6.160 1.00 96.75 90 ARG A CA 1
ATOM 717 C C . ARG A 1 90 ? -8.353 11.700 4.778 1.00 96.75 90 ARG A C 1
ATOM 719 O O . ARG A 1 90 ? -9.521 12.004 4.537 1.00 96.75 90 ARG A O 1
ATOM 726 N N . PHE A 1 91 ? -7.381 11.777 3.872 1.00 96.38 91 PHE A N 1
ATOM 727 C CA . PHE A 1 91 ? -7.536 12.315 2.524 1.00 96.38 91 PHE A CA 1
ATOM 728 C C . PHE A 1 91 ? -8.609 11.584 1.712 1.00 96.38 91 PHE A C 1
ATOM 730 O O . PHE A 1 91 ? -9.467 12.233 1.099 1.00 96.38 91 PHE A O 1
ATOM 737 N N . TYR A 1 92 ? -8.570 10.247 1.713 1.00 95.62 92 TYR A N 1
ATOM 738 C CA . TYR A 1 92 ? -9.533 9.430 0.975 1.00 95.62 92 TYR A CA 1
ATOM 739 C C . TYR A 1 92 ? -10.885 9.355 1.683 1.00 95.62 92 TYR A C 1
ATOM 741 O O . TYR A 1 92 ? -11.914 9.480 1.019 1.00 95.62 92 TYR A O 1
ATOM 749 N N . ALA A 1 93 ? -10.913 9.226 3.014 1.00 96.56 93 ALA A N 1
ATOM 750 C CA . ALA A 1 93 ? -12.170 9.220 3.758 1.00 96.56 93 ALA A CA 1
ATOM 751 C C . ALA A 1 93 ? -12.953 10.527 3.567 1.00 96.56 93 ALA A C 1
ATOM 753 O O . ALA A 1 93 ? -14.166 10.479 3.386 1.00 96.56 93 ALA A O 1
ATOM 754 N N . LEU A 1 94 ? -12.277 11.682 3.538 1.00 96.81 94 LEU A N 1
ATOM 755 C CA . LEU A 1 94 ? -12.933 12.969 3.301 1.00 96.81 94 LEU A CA 1
ATOM 756 C C . LEU A 1 94 ? -13.608 13.013 1.923 1.00 96.81 94 LEU A C 1
ATOM 758 O O . LEU A 1 94 ? -14.785 13.331 1.827 1.00 96.81 94 LEU A O 1
ATOM 762 N N . ARG A 1 95 ? -12.911 12.590 0.863 1.00 95.50 95 ARG A N 1
ATOM 763 C CA . ARG A 1 95 ? -13.467 12.547 -0.505 1.00 95.50 95 ARG A CA 1
ATOM 764 C C . ARG A 1 95 ? -14.669 11.615 -0.626 1.00 95.50 95 ARG A C 1
ATOM 766 O O . ARG A 1 95 ? -15.644 11.940 -1.301 1.00 95.50 95 ARG A O 1
ATOM 773 N N . LEU A 1 96 ? -14.607 10.454 0.023 1.00 96.50 96 LEU A N 1
ATOM 774 C CA . LEU A 1 96 ? -15.726 9.513 0.051 1.00 96.50 96 LEU A CA 1
ATOM 775 C C . LEU A 1 96 ? -16.915 10.077 0.842 1.00 96.50 96 LEU A C 1
ATOM 777 O O . LEU A 1 96 ? -18.062 9.852 0.466 1.00 96.50 96 LEU A O 1
ATOM 781 N N . HIS A 1 97 ? -16.657 10.811 1.923 1.00 97.31 97 HIS A N 1
ATOM 782 C CA . HIS A 1 97 ? -17.700 11.439 2.728 1.00 97.31 97 HIS A CA 1
ATOM 783 C C . HIS A 1 97 ? -18.375 12.596 1.979 1.00 97.31 97 HIS A C 1
ATOM 785 O O . HIS A 1 97 ? -19.599 12.643 1.896 1.00 97.31 97 HIS A O 1
ATOM 791 N N . ASP A 1 98 ? -17.591 13.480 1.359 1.00 96.75 98 ASP A N 1
ATOM 792 C CA . ASP A 1 98 ? -18.089 14.670 0.653 1.00 96.75 98 ASP A CA 1
ATOM 793 C C . ASP A 1 98 ? -18.920 14.321 -0.588 1.00 96.75 98 ASP A C 1
ATOM 795 O O . ASP A 1 98 ? -19.824 15.058 -0.972 1.00 96.75 98 ASP A O 1
ATOM 799 N N . THR A 1 99 ? -18.647 13.167 -1.200 1.00 97.12 99 THR A N 1
ATOM 800 C CA . THR A 1 99 ? -19.446 12.626 -2.311 1.00 97.12 99 THR A CA 1
ATOM 801 C C . THR A 1 99 ? -20.664 11.822 -1.849 1.00 97.12 99 THR A C 1
ATOM 803 O O . THR A 1 99 ? -21.448 11.367 -2.679 1.00 97.12 99 THR A O 1
ATOM 806 N N . GLY A 1 100 ? -20.842 11.624 -0.539 1.00 97.19 100 GLY A N 1
ATOM 807 C CA . GLY A 1 100 ? -21.934 10.836 0.035 1.00 97.19 100 GLY A CA 1
ATOM 808 C C . GLY A 1 100 ? -21.775 9.317 -0.104 1.00 97.19 100 GLY A C 1
ATOM 809 O O . GLY A 1 100 ? -22.701 8.583 0.242 1.00 97.19 100 GLY A O 1
ATOM 810 N N . LEU A 1 101 ? -20.618 8.824 -0.568 1.00 97.94 101 LEU A N 1
ATOM 811 C CA . LEU A 1 101 ? -20.325 7.386 -0.654 1.00 97.94 101 LEU A CA 1
ATOM 812 C C . LEU A 1 101 ? -20.218 6.733 0.729 1.0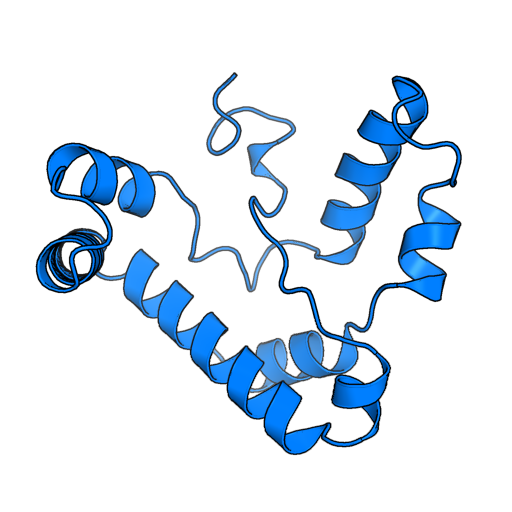0 97.94 101 LEU A C 1
ATOM 814 O O . LEU A 1 101 ? -20.532 5.553 0.883 1.00 97.94 101 LEU A O 1
ATOM 818 N N . ILE A 1 102 ? -19.807 7.496 1.745 1.00 96.94 102 ILE A N 1
ATOM 819 C CA . ILE A 1 102 ? -19.833 7.075 3.148 1.00 96.94 102 ILE A CA 1
ATOM 820 C C . ILE A 1 102 ? -20.502 8.138 4.019 1.00 96.94 102 ILE A C 1
ATOM 822 O O . ILE A 1 102 ? -20.379 9.333 3.776 1.00 96.94 102 ILE A O 1
ATOM 826 N N . LYS A 1 103 ? -21.181 7.692 5.080 1.00 96.69 103 LYS A N 1
ATOM 827 C CA . LYS A 1 103 ? -21.782 8.576 6.098 1.00 96.69 103 LYS A CA 1
ATOM 828 C C . LYS A 1 103 ? -20.859 8.825 7.291 1.00 96.69 103 LYS A C 1
ATOM 830 O O . LYS A 1 103 ? -21.093 9.725 8.088 1.00 96.69 103 LYS A O 1
ATOM 835 N N . THR A 1 104 ? -19.853 7.973 7.464 1.00 96.69 104 THR A N 1
ATOM 836 C CA . THR A 1 104 ? -18.943 8.026 8.607 1.00 96.69 104 THR A CA 1
ATOM 837 C C . THR A 1 104 ? -17.897 9.109 8.387 1.00 96.69 104 THR A C 1
ATOM 839 O O . THR A 1 104 ? -17.238 9.126 7.350 1.00 96.69 104 THR A O 1
ATOM 842 N N . ILE A 1 105 ? -17.706 9.977 9.381 1.00 95.38 105 ILE A N 1
ATOM 843 C CA . ILE A 1 105 ? -16.691 11.032 9.317 1.00 95.38 105 ILE A CA 1
ATOM 844 C C . ILE A 1 105 ? -15.258 10.456 9.374 1.00 95.38 105 ILE A C 1
ATOM 846 O O . ILE A 1 105 ? -15.030 9.455 10.067 1.00 95.38 105 ILE A O 1
ATOM 850 N N . PRO A 1 106 ? -14.268 11.095 8.717 1.00 94.44 106 PRO A N 1
ATOM 851 C CA . PRO A 1 106 ? -12.894 10.586 8.632 1.00 94.44 106 PRO A CA 1
ATOM 852 C C . PRO A 1 106 ? -12.231 10.290 9.982 1.00 94.44 106 PRO A C 1
ATOM 854 O O . PRO A 1 106 ? -11.572 9.264 10.144 1.00 94.44 106 PRO A O 1
ATOM 857 N N . THR A 1 107 ? -12.435 11.156 10.976 1.00 95.75 107 THR A N 1
ATOM 858 C CA . THR A 1 107 ? -11.842 11.012 12.316 1.00 95.75 107 THR A CA 1
ATOM 859 C C . THR A 1 107 ? -12.307 9.743 13.024 1.00 95.75 107 THR A C 1
ATOM 861 O O . THR A 1 107 ? -11.498 9.070 13.658 1.00 95.75 107 THR A O 1
ATOM 864 N N . LYS A 1 108 ? -13.583 9.366 12.865 1.00 97.06 108 LYS A N 1
ATOM 865 C CA . LYS A 1 108 ? -14.127 8.126 13.431 1.00 97.06 108 LYS A CA 1
ATOM 866 C C . LYS A 1 108 ? -13.528 6.890 12.758 1.00 97.06 108 LYS A C 1
ATOM 868 O O . LYS A 1 108 ? -13.156 5.946 13.446 1.00 97.06 108 LYS A O 1
ATOM 873 N N . ILE A 1 109 ? -13.375 6.912 11.429 1.00 95.44 109 ILE A N 1
ATOM 874 C CA . ILE A 1 109 ? -12.732 5.813 10.687 1.00 95.44 109 ILE A CA 1
ATOM 875 C C . ILE A 1 109 ? -11.316 5.584 11.205 1.00 95.44 109 ILE A C 1
ATOM 877 O O . ILE A 1 109 ? -10.970 4.451 11.533 1.00 95.44 109 ILE A O 1
ATOM 881 N N . ILE A 1 110 ? -10.527 6.654 11.313 1.00 96.25 110 ILE A N 1
ATOM 882 C CA . ILE A 1 110 ? -9.140 6.584 11.778 1.00 96.25 110 ILE A CA 1
ATOM 883 C C . ILE A 1 110 ? -9.081 6.033 13.205 1.00 96.25 110 ILE A C 1
ATOM 885 O O . ILE A 1 110 ? -8.377 5.055 13.446 1.00 96.25 110 ILE A O 1
ATOM 889 N N . ALA A 1 111 ? -9.862 6.598 14.128 1.00 96.06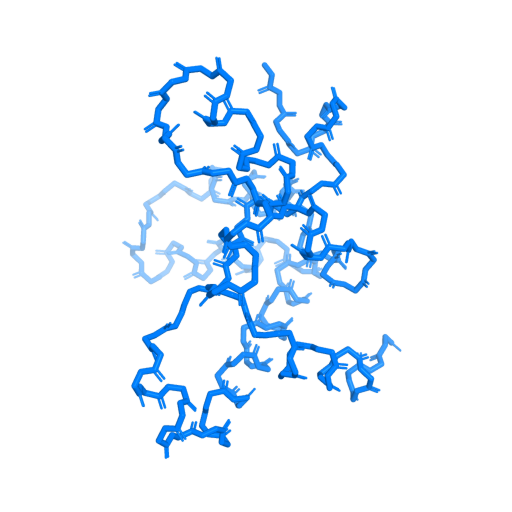 111 ALA A N 1
ATOM 890 C CA . ALA A 1 111 ? -9.832 6.206 15.535 1.00 96.06 111 ALA A CA 1
ATOM 891 C C . ALA A 1 111 ? -10.221 4.735 15.770 1.00 96.06 111 ALA A C 1
ATOM 893 O O . ALA A 1 111 ? -9.652 4.081 16.639 1.00 96.06 111 ALA A O 1
ATOM 894 N N . GLU A 1 112 ? -11.184 4.208 15.009 1.00 95.19 112 GLU A N 1
ATOM 895 C CA . GLU A 1 112 ? -11.745 2.873 15.258 1.00 95.19 112 GLU A CA 1
ATOM 896 C C . GLU A 1 112 ? -11.126 1.768 14.388 1.00 95.19 112 GLU A C 1
ATOM 898 O O . GLU A 1 112 ? -11.203 0.594 14.751 1.00 95.19 112 GLU A O 1
ATOM 903 N N . ASN A 1 113 ? -10.529 2.110 13.238 1.00 94.25 113 ASN A N 1
ATOM 904 C CA . ASN A 1 113 ? -10.163 1.127 12.207 1.00 94.25 113 ASN A CA 1
ATOM 905 C C . ASN A 1 113 ? -8.691 1.178 11.780 1.00 94.25 113 ASN A C 1
ATOM 907 O O . ASN A 1 113 ? -8.325 0.528 10.800 1.00 94.25 113 ASN A O 1
ATOM 911 N N . THR A 1 114 ? -7.839 1.918 12.491 1.00 95.38 114 THR A N 1
ATOM 912 C CA . THR A 1 114 ? -6.400 1.964 12.199 1.00 95.38 114 THR A CA 1
ATOM 913 C C . THR A 1 114 ? -5.564 1.485 13.383 1.00 95.38 114 THR A C 1
ATOM 915 O O . THR A 1 114 ? -5.917 1.680 14.544 1.00 95.38 114 THR A O 1
ATOM 918 N N . ASP A 1 115 ? -4.451 0.810 13.087 1.00 95.12 115 ASP A N 1
ATOM 919 C CA . ASP A 1 115 ? -3.461 0.377 14.076 1.00 95.12 115 ASP A CA 1
ATOM 920 C C . ASP A 1 115 ? -2.053 0.564 13.502 1.00 95.12 115 ASP A C 1
ATOM 922 O O . ASP A 1 115 ? -1.524 -0.280 12.774 1.00 95.12 115 ASP A O 1
ATOM 926 N N . TRP A 1 116 ? -1.438 1.699 13.833 1.00 95.38 116 TRP A N 1
ATOM 927 C CA . TRP A 1 116 ? -0.128 2.078 13.303 1.00 95.38 116 TRP A CA 1
ATOM 928 C C . TRP A 1 116 ? 1.054 1.496 14.080 1.00 95.38 116 TRP A C 1
ATOM 930 O O . TRP A 1 116 ? 2.200 1.712 13.682 1.00 95.38 116 TRP A O 1
ATOM 940 N N . ARG A 1 117 ? 0.826 0.743 15.168 1.00 95.31 117 ARG A N 1
ATOM 941 C CA . ARG A 1 117 ? 1.907 0.265 16.052 1.00 95.31 117 ARG A CA 1
ATOM 942 C C . ARG A 1 117 ? 2.936 -0.565 15.289 1.00 95.31 117 ARG A C 1
ATOM 944 O O . ARG A 1 117 ? 4.122 -0.243 15.304 1.00 95.31 117 ARG A O 1
ATOM 951 N N . PHE A 1 118 ? 2.472 -1.575 14.552 1.00 96.62 118 PHE A N 1
ATOM 952 C CA . PHE A 1 118 ? 3.344 -2.470 13.786 1.00 96.62 118 PHE A CA 1
ATOM 953 C C . PHE A 1 118 ? 4.105 -1.735 12.682 1.00 96.62 118 PHE A C 1
ATOM 955 O O . PHE A 1 118 ? 5.295 -1.976 12.485 1.00 96.62 118 PHE A O 1
ATOM 962 N N . PHE A 1 119 ? 3.426 -0.834 11.972 1.00 95.69 119 PHE A N 1
ATOM 963 C CA . PHE A 1 119 ? 4.015 -0.070 10.877 1.00 95.69 119 PHE A CA 1
ATOM 964 C C . PHE A 1 119 ? 5.093 0.895 11.383 1.00 95.69 119 PHE A C 1
ATOM 966 O O . PHE A 1 119 ? 6.210 0.896 10.870 1.00 95.69 119 PHE A O 1
ATOM 973 N N . ASN A 1 120 ? 4.805 1.633 12.457 1.00 95.25 120 ASN A N 1
ATOM 974 C CA . ASN A 1 120 ? 5.746 2.569 13.070 1.00 95.25 120 ASN A CA 1
ATOM 975 C C . ASN A 1 120 ? 6.952 1.856 13.694 1.00 95.25 120 ASN A C 1
ATOM 977 O O . ASN A 1 120 ? 8.076 2.345 13.599 1.00 95.25 120 ASN A O 1
ATOM 981 N N . GLU A 1 121 ? 6.754 0.687 14.307 1.00 96.00 121 GLU A N 1
ATOM 982 C CA . GLU A 1 121 ? 7.865 -0.155 14.758 1.00 96.00 121 GLU A CA 1
ATOM 983 C C . GLU A 1 121 ? 8.754 -0.591 13.592 1.00 96.00 121 GLU A C 1
ATOM 985 O O . GLU A 1 121 ? 9.975 -0.473 13.676 1.00 96.00 121 GLU A O 1
ATOM 990 N N . LEU A 1 122 ? 8.160 -1.041 12.484 1.00 96.75 122 LEU A N 1
ATOM 991 C CA . LEU A 1 122 ? 8.915 -1.484 11.315 1.00 96.75 122 LEU A CA 1
ATOM 992 C C . LEU A 1 122 ? 9.636 -0.341 10.597 1.00 96.75 122 LEU A C 1
ATOM 994 O O . LEU A 1 122 ? 10.764 -0.560 10.165 1.00 96.75 122 LEU A O 1
ATOM 998 N N . LYS A 1 123 ? 9.063 0.870 10.534 1.00 93.75 123 LYS A N 1
ATOM 999 C CA . LYS A 1 123 ? 9.771 2.071 10.047 1.00 93.75 123 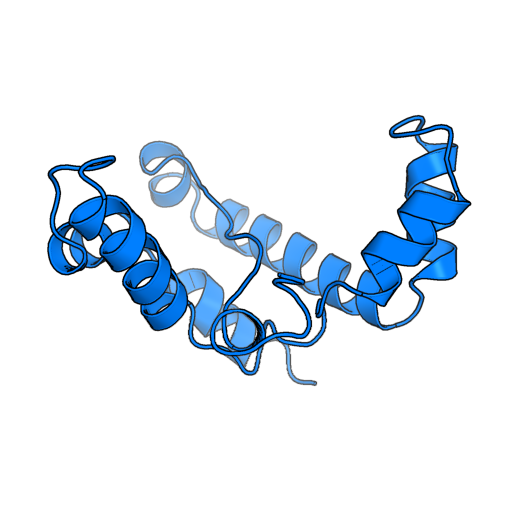LYS A CA 1
ATOM 1000 C C . LYS A 1 123 ? 11.072 2.317 10.823 1.00 93.75 123 LYS A C 1
ATOM 1002 O O . LYS A 1 123 ? 12.076 2.684 10.227 1.00 93.75 123 LYS A O 1
ATOM 1007 N N . ARG A 1 124 ? 11.075 2.088 12.144 1.00 93.81 124 ARG A N 1
ATOM 1008 C CA . ARG A 1 124 ? 12.277 2.242 12.988 1.00 93.81 124 ARG A CA 1
ATOM 1009 C C . ARG A 1 124 ? 13.282 1.101 12.815 1.00 93.81 124 ARG A C 1
ATOM 1011 O O . ARG A 1 124 ? 14.485 1.336 12.878 1.00 93.81 124 ARG A O 1
ATOM 1018 N N . GLU A 1 125 ? 12.797 -0.127 12.639 1.00 95.12 125 GLU A N 1
ATOM 1019 C CA . GLU A 1 125 ? 13.635 -1.327 12.504 1.00 95.12 125 GLU A CA 1
ATOM 1020 C C . GLU A 1 125 ? 14.285 -1.461 11.120 1.00 95.12 125 GLU A C 1
ATOM 1022 O O . GLU A 1 125 ? 15.427 -1.903 11.018 1.00 95.12 125 GLU A O 1
ATOM 1027 N N . LEU A 1 126 ? 13.556 -1.119 10.054 1.00 92.06 126 LEU A N 1
ATOM 1028 C CA . LEU A 1 126 ? 13.991 -1.247 8.663 1.00 92.06 126 LEU A CA 1
ATOM 1029 C C . LEU A 1 126 ? 14.568 0.082 8.167 1.00 92.06 126 LEU A C 1
ATOM 1031 O O . LEU A 1 126 ? 13.927 0.811 7.402 1.00 92.06 126 LEU A O 1
ATOM 1035 N N . LYS A 1 127 ? 15.786 0.389 8.617 1.00 76.69 127 LYS A N 1
ATOM 1036 C CA . LYS A 1 127 ? 16.542 1.541 8.112 1.00 76.69 127 LYS A CA 1
ATOM 1037 C C . LYS A 1 127 ? 16.823 1.383 6.612 1.00 76.69 127 LYS A C 1
ATOM 1039 O O . LYS A 1 127 ? 16.946 0.252 6.135 1.00 76.69 127 LYS A O 1
ATOM 1044 N N . ALA A 1 128 ? 16.831 2.517 5.912 1.00 64.19 128 ALA A N 1
ATOM 1045 C CA . ALA A 1 128 ? 17.242 2.617 4.515 1.00 64.19 128 ALA A CA 1
ATOM 1046 C C . ALA A 1 128 ? 18.739 2.314 4.366 1.00 64.19 128 ALA A C 1
ATOM 1048 O O . ALA A 1 128 ? 19.488 2.638 5.320 1.00 64.19 128 ALA A O 1
#

Sequence (128 aa):
VNTAGDRPWSQYYCCMLGGNPVYVRKYPVATKRALRAVLKATDLCATDPAAAARRIVDRGFTPRYDYALQTLSEVSYDKWREYDPEDTMRFYALRLHDTGLIKTIPTKIIAENTDWRFFNELKRELKA